Protein AF-A0A495QP85-F1 (afdb_monomer_lite)

InterPro domains:
  IPR039428 NADH-ubiquinone oxidoreductase chain 4L/Mnh complex subunit C1-like [PF00420] (8-105)
  IPR050601 CPA3 antiporter subunit C [PTHR34583] (6-107)

pLDDT: mean 89.74, std 9.47, range [50.34, 98.38]

Organism: NCBI:txid1120940

Sequence (118 aa):
MNEPALVLVVLVAVLFAAGFDLLMERSLIRVVVGFMLLGHGANLVLLLAGGAAGTSPILGEGEGRSADPLPQAMALTAIVITFGVTAFLLALAYRSRVLLGEDEVMDDVEDRRICEDR

Radius of gyration: 20.31 Å; chains: 1; bounding box: 68×27×48 Å

Structure (mmCIF, N/CA/C/O backbone):
data_AF-A0A495QP85-F1
#
_entry.id   AF-A0A495QP85-F1
#
loop_
_atom_site.group_PDB
_atom_site.id
_atom_site.type_symbol
_atom_site.label_atom_id
_atom_site.label_alt_id
_atom_site.label_comp_id
_atom_site.label_asym_id
_atom_site.label_entity_id
_atom_site.label_seq_id
_atom_site.pdbx_PDB_ins_code
_atom_site.Cartn_x
_atom_site.Cartn_y
_atom_site.Cartn_z
_atom_site.occupancy
_atom_site.B_iso_or_equiv
_atom_site.auth_seq_id
_atom_site.auth_comp_id
_atom_site.auth_asym_id
_atom_site.auth_atom_id
_atom_site.pdbx_PDB_model_num
ATOM 1 N N . MET A 1 1 ? 5.311 -10.512 -25.127 1.00 50.34 1 MET A N 1
ATOM 2 C CA . MET A 1 1 ? 5.127 -10.283 -23.679 1.00 50.34 1 MET A CA 1
ATOM 3 C C . MET A 1 1 ? 5.917 -11.367 -22.975 1.00 50.34 1 MET A C 1
ATOM 5 O O . MET A 1 1 ? 5.578 -12.525 -23.155 1.00 50.34 1 MET A O 1
ATOM 9 N N . ASN A 1 2 ? 7.022 -11.031 -22.307 1.00 59.78 2 ASN A N 1
ATOM 10 C CA . ASN A 1 2 ? 7.796 -12.030 -21.565 1.00 59.78 2 ASN A CA 1
ATOM 11 C C . ASN A 1 2 ? 6.887 -12.663 -20.499 1.00 59.78 2 ASN A C 1
ATOM 13 O O . ASN A 1 2 ? 6.250 -11.928 -19.749 1.00 59.78 2 ASN A O 1
ATOM 17 N N . GLU A 1 3 ? 6.843 -13.992 -20.414 1.00 59.91 3 GLU A N 1
ATOM 18 C CA . GLU A 1 3 ? 6.076 -14.736 -19.401 1.00 59.91 3 GLU A CA 1
ATOM 19 C C . GLU A 1 3 ? 6.193 -14.193 -17.957 1.00 59.91 3 GLU A C 1
ATOM 21 O O . GLU A 1 3 ? 5.154 -14.084 -17.300 1.00 59.91 3 GLU A O 1
ATOM 26 N N . PRO A 1 4 ? 7.368 -13.739 -17.454 1.00 65.69 4 PRO A N 1
ATOM 27 C CA . PRO A 1 4 ? 7.459 -13.151 -16.111 1.00 65.69 4 PRO A CA 1
ATOM 28 C C . PRO A 1 4 ? 6.608 -11.886 -15.912 1.00 65.69 4 PRO A C 1
ATOM 30 O O . PRO A 1 4 ? 6.149 -11.629 -14.802 1.00 65.69 4 PRO A O 1
ATOM 33 N N . ALA A 1 5 ? 6.344 -11.110 -16.967 1.00 80.62 5 ALA A N 1
ATOM 34 C CA . ALA A 1 5 ? 5.499 -9.922 -16.863 1.00 80.62 5 ALA A CA 1
ATOM 35 C C . ALA A 1 5 ? 4.017 -10.286 -16.672 1.00 80.62 5 ALA A C 1
ATOM 37 O O . ALA A 1 5 ? 3.303 -9.580 -15.967 1.00 80.62 5 ALA A O 1
ATOM 38 N N . LEU A 1 6 ? 3.555 -11.401 -17.253 1.00 89.31 6 LEU A N 1
ATOM 39 C CA . LEU A 1 6 ? 2.167 -11.846 -17.104 1.00 89.31 6 LEU A CA 1
ATOM 40 C C . LEU A 1 6 ? 1.872 -12.250 -15.653 1.00 89.31 6 LEU A C 1
ATOM 42 O O . LEU A 1 6 ? 0.850 -11.850 -15.103 1.00 89.31 6 LEU A O 1
ATOM 46 N N . VAL A 1 7 ? 2.790 -12.988 -15.021 1.00 92.06 7 VAL A N 1
ATOM 47 C CA . VAL A 1 7 ? 2.657 -13.408 -13.616 1.00 92.06 7 VAL A CA 1
ATOM 48 C C . VAL A 1 7 ? 2.538 -12.194 -12.694 1.00 92.06 7 VAL A C 1
ATOM 50 O O . VAL A 1 7 ? 1.663 -12.164 -11.834 1.00 92.06 7 VAL A O 1
ATOM 53 N N . LEU A 1 8 ? 3.365 -11.165 -12.906 1.00 92.81 8 LEU A N 1
ATOM 54 C CA . LEU A 1 8 ? 3.302 -9.924 -12.131 1.00 92.81 8 LEU A CA 1
ATOM 55 C C . LEU A 1 8 ? 1.986 -9.166 -12.345 1.00 92.81 8 LEU A C 1
ATOM 57 O O . LEU A 1 8 ? 1.416 -8.670 -11.379 1.00 92.81 8 LEU A O 1
ATOM 61 N N . VAL A 1 9 ? 1.473 -9.104 -13.577 1.00 94.25 9 VAL A N 1
ATOM 62 C CA . VAL A 1 9 ? 0.177 -8.464 -13.868 1.00 94.25 9 VAL A CA 1
ATOM 63 C C . VAL A 1 9 ? -0.974 -9.200 -13.178 1.00 94.25 9 VAL A C 1
ATOM 65 O O . VAL A 1 9 ? -1.837 -8.562 -12.577 1.00 94.25 9 VAL A O 1
ATOM 68 N N . VAL A 1 10 ? -0.977 -10.536 -13.210 1.00 96.25 10 VAL A N 1
ATOM 69 C CA . VAL A 1 10 ? -1.977 -11.343 -12.493 1.00 96.25 10 VAL A CA 1
ATOM 70 C C . VAL A 1 10 ? -1.858 -11.134 -10.984 1.00 96.25 10 VAL A C 1
ATOM 72 O O . VAL A 1 10 ? -2.870 -10.943 -10.315 1.00 96.25 10 VAL A O 1
ATOM 75 N N . LEU A 1 11 ? -0.636 -11.103 -10.446 1.00 96.44 11 LEU A N 1
ATOM 76 C CA . LEU A 1 11 ? -0.399 -10.844 -9.027 1.00 96.44 11 LEU A CA 1
ATOM 77 C C . LEU A 1 11 ? -0.923 -9.465 -8.608 1.00 96.44 11 LEU A C 1
ATOM 79 O O . LEU A 1 11 ? -1.592 -9.359 -7.585 1.00 96.44 11 LEU A O 1
ATOM 83 N N . VAL A 1 12 ? -0.684 -8.426 -9.414 1.00 97.19 12 VAL A N 1
ATOM 84 C CA . VAL A 1 12 ? -1.256 -7.088 -9.201 1.00 97.19 12 VAL A CA 1
ATOM 85 C C . VAL A 1 12 ? -2.781 -7.161 -9.164 1.00 97.19 12 VAL A C 1
ATOM 87 O O . VAL A 1 12 ? -3.380 -6.661 -8.217 1.00 97.19 12 VAL A O 1
ATOM 90 N N . ALA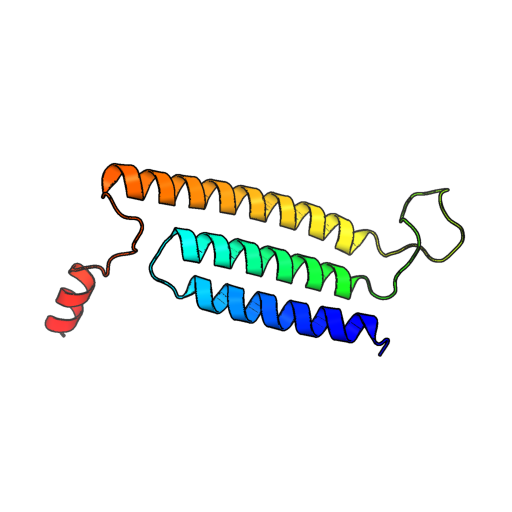 A 1 13 ? -3.417 -7.816 -10.139 1.00 97.50 13 ALA A N 1
ATOM 91 C CA . ALA A 1 13 ? -4.873 -7.938 -10.175 1.00 97.50 13 ALA A CA 1
ATOM 92 C C . ALA A 1 13 ? -5.433 -8.624 -8.916 1.00 97.50 13 ALA A C 1
ATOM 94 O O . ALA A 1 13 ? -6.409 -8.144 -8.345 1.00 97.50 13 ALA A O 1
ATOM 95 N N . VAL A 1 14 ? -4.787 -9.696 -8.444 1.00 98.25 14 VAL A N 1
ATOM 96 C CA . VAL A 1 14 ? -5.179 -10.405 -7.215 1.00 98.25 14 VAL A CA 1
ATOM 97 C C . VAL A 1 14 ? -4.995 -9.527 -5.976 1.00 98.25 14 VAL A C 1
ATOM 99 O O . VAL A 1 14 ? -5.896 -9.467 -5.144 1.00 98.25 14 VAL A O 1
ATOM 102 N N . LEU A 1 15 ? -3.868 -8.817 -5.856 1.00 98.25 15 LEU A N 1
ATOM 103 C CA . LEU A 1 15 ? -3.607 -7.920 -4.725 1.00 98.25 15 LEU A CA 1
ATOM 104 C C . LEU A 1 15 ? -4.608 -6.766 -4.666 1.00 98.25 15 LEU A C 1
ATOM 106 O O . LEU A 1 15 ? -5.087 -6.440 -3.584 1.00 98.25 15 LEU A O 1
ATOM 110 N N . PHE A 1 16 ? -4.949 -6.173 -5.812 1.00 98.31 16 PHE A N 1
ATOM 111 C CA . PHE A 1 16 ? -5.965 -5.125 -5.869 1.00 98.31 16 PHE A CA 1
ATOM 112 C C . PHE A 1 16 ? -7.365 -5.669 -5.579 1.00 98.31 16 PHE A C 1
ATOM 114 O O . PHE A 1 16 ? -8.089 -5.051 -4.808 1.00 98.31 16 PHE A O 1
ATOM 121 N N . ALA A 1 17 ? -7.739 -6.824 -6.136 1.00 98.31 17 ALA A N 1
ATOM 122 C CA . ALA A 1 17 ? -9.040 -7.438 -5.876 1.00 98.31 17 ALA A CA 1
ATOM 123 C C . ALA A 1 17 ? -9.222 -7.776 -4.389 1.00 98.31 17 ALA A C 1
ATOM 125 O O . ALA A 1 17 ? -10.207 -7.356 -3.790 1.00 98.31 17 ALA A O 1
ATOM 126 N N . ALA A 1 18 ? -8.250 -8.462 -3.780 1.00 98.38 18 ALA A N 1
ATOM 127 C CA . ALA A 1 18 ? -8.278 -8.780 -2.354 1.00 98.38 18 ALA A CA 1
ATOM 128 C C . ALA A 1 18 ? -8.182 -7.517 -1.484 1.00 98.38 18 ALA A C 1
ATOM 130 O O . ALA A 1 18 ? -8.887 -7.391 -0.492 1.00 98.38 18 ALA A O 1
ATOM 131 N N . GLY A 1 19 ? -7.336 -6.556 -1.865 1.00 97.75 19 GLY A N 1
ATOM 132 C CA . GLY A 1 19 ? -7.182 -5.298 -1.140 1.00 97.75 19 GLY A CA 1
ATOM 133 C C . GLY A 1 19 ? -8.471 -4.483 -1.092 1.00 97.75 19 GLY A C 1
ATOM 134 O O . GLY A 1 19 ? -8.829 -3.987 -0.028 1.00 97.75 19 GLY A O 1
ATOM 135 N N . PHE A 1 20 ? -9.190 -4.386 -2.215 1.00 98.19 20 PHE A N 1
ATOM 136 C CA . PHE A 1 20 ? -10.507 -3.757 -2.247 1.00 98.19 20 PHE A CA 1
ATOM 137 C C . PHE A 1 20 ? -11.542 -4.572 -1.472 1.00 98.19 20 PHE A C 1
ATOM 139 O O . PHE A 1 20 ? -12.238 -3.986 -0.658 1.00 98.19 20 PHE A O 1
ATOM 146 N N . ASP A 1 21 ? -11.615 -5.894 -1.648 1.00 98.12 21 ASP A N 1
ATOM 147 C CA . ASP A 1 21 ? -12.546 -6.748 -0.892 1.00 98.12 21 ASP A CA 1
ATOM 148 C C . ASP A 1 21 ? -12.439 -6.518 0.628 1.00 98.12 21 ASP A C 1
ATOM 150 O O . ASP A 1 21 ? -13.434 -6.208 1.280 1.00 98.12 21 ASP A O 1
ATOM 154 N N . LEU A 1 22 ? -11.213 -6.509 1.162 1.00 97.38 22 LEU A N 1
ATOM 155 C CA . LEU A 1 22 ? -10.939 -6.220 2.573 1.00 97.38 22 LEU A CA 1
ATOM 156 C C . LEU A 1 22 ? -11.260 -4.771 2.977 1.00 97.38 22 LEU A C 1
ATOM 158 O O . LEU A 1 22 ? -11.610 -4.511 4.128 1.00 97.38 22 LEU A O 1
ATOM 162 N N . LEU A 1 23 ? -11.133 -3.814 2.054 1.00 95.88 23 LEU A N 1
ATOM 163 C CA . LEU A 1 23 ? -11.451 -2.406 2.306 1.00 95.88 23 LEU A CA 1
ATOM 164 C C . LEU A 1 23 ? -12.957 -2.180 2.503 1.00 95.88 23 LEU A C 1
ATOM 166 O O . LEU A 1 23 ? -13.348 -1.236 3.185 1.00 95.88 23 LEU A O 1
ATOM 170 N N . MET A 1 24 ? -13.792 -3.041 1.918 1.00 96.06 24 MET A N 1
ATOM 171 C CA . MET A 1 24 ? -15.243 -3.021 2.096 1.00 96.06 24 MET A CA 1
ATOM 172 C C . MET A 1 24 ? -15.712 -3.720 3.386 1.00 96.06 24 MET A C 1
ATOM 174 O O . MET A 1 24 ? -16.907 -3.705 3.686 1.00 96.06 24 MET A O 1
ATOM 178 N N . GLU A 1 25 ? -14.814 -4.325 4.168 1.00 95.12 25 GLU A N 1
ATOM 179 C CA . GLU A 1 25 ? -15.177 -4.983 5.424 1.00 95.12 25 GLU A CA 1
ATOM 180 C C . GLU A 1 25 ? -15.343 -3.987 6.584 1.00 95.12 25 GLU A C 1
ATOM 182 O O . GLU A 1 25 ? -14.730 -2.923 6.628 1.00 95.12 25 GLU A O 1
ATOM 187 N N . ARG A 1 26 ? -16.164 -4.352 7.578 1.00 91.38 26 ARG A N 1
ATOM 188 C CA . ARG A 1 26 ? -16.467 -3.484 8.731 1.00 91.38 26 ARG A CA 1
ATOM 189 C C . ARG A 1 26 ? -15.356 -3.413 9.781 1.00 91.38 26 ARG A C 1
ATOM 191 O O . ARG A 1 26 ? -15.311 -2.455 10.544 1.00 91.38 26 ARG A O 1
ATOM 198 N N . SER A 1 27 ? -14.477 -4.412 9.872 1.00 93.38 27 SER A N 1
ATOM 199 C CA . SER A 1 27 ? -13.405 -4.406 10.881 1.00 93.38 27 SER A CA 1
ATOM 200 C C . SER A 1 27 ? -12.246 -3.518 10.440 1.00 93.38 27 SER A C 1
ATOM 202 O O . SER A 1 27 ? -11.684 -3.706 9.360 1.00 93.38 27 SER A O 1
ATOM 204 N N . LEU A 1 28 ? -11.802 -2.623 11.322 1.00 93.06 28 LEU A N 1
ATOM 205 C CA . LEU A 1 28 ? -10.656 -1.752 11.064 1.00 93.06 28 LEU A CA 1
ATOM 206 C C . LEU A 1 28 ? -9.371 -2.537 10.779 1.00 93.06 28 LEU A C 1
ATOM 208 O O . LEU A 1 28 ? -8.566 -2.107 9.959 1.00 93.06 28 LEU A O 1
ATOM 212 N N . ILE A 1 29 ? -9.167 -3.700 11.407 1.00 94.50 29 ILE A N 1
ATOM 213 C CA . ILE A 1 29 ? -7.991 -4.540 11.131 1.00 94.50 29 ILE A CA 1
ATOM 214 C C . ILE A 1 29 ? -8.033 -5.091 9.704 1.00 94.50 29 ILE A C 1
ATOM 216 O O . ILE A 1 29 ? -7.008 -5.108 9.024 1.00 94.50 29 ILE A O 1
ATOM 220 N N . ARG A 1 30 ? -9.213 -5.500 9.229 1.00 95.81 30 ARG A N 1
ATOM 221 C CA . ARG A 1 30 ? -9.403 -5.957 7.846 1.00 95.81 30 ARG A CA 1
ATOM 222 C C . ARG A 1 30 ? -9.131 -4.825 6.854 1.00 95.81 30 ARG A C 1
ATOM 224 O O . ARG A 1 30 ? -8.328 -5.006 5.943 1.00 95.81 30 ARG A O 1
ATOM 231 N N . VAL A 1 31 ? -9.648 -3.627 7.129 1.00 95.69 31 VAL A N 1
ATOM 232 C CA . VAL A 1 31 ? -9.362 -2.403 6.358 1.00 95.69 31 VAL A CA 1
ATOM 233 C C . VAL A 1 31 ? -7.861 -2.091 6.311 1.00 95.69 31 VAL A C 1
ATOM 235 O O . VAL A 1 31 ? -7.323 -1.801 5.243 1.00 95.69 31 VAL A O 1
ATOM 238 N N . VAL A 1 32 ? -7.151 -2.199 7.441 1.00 96.50 32 VAL A N 1
ATOM 239 C CA . VAL A 1 32 ? -5.689 -2.015 7.512 1.00 96.50 32 VAL A CA 1
ATOM 240 C C . VAL A 1 32 ? -4.957 -3.001 6.601 1.00 96.50 32 VAL A C 1
ATOM 242 O O . VAL A 1 32 ? -4.069 -2.599 5.848 1.00 96.50 32 VAL A O 1
ATOM 245 N N . VAL A 1 33 ? -5.323 -4.283 6.646 1.00 97.19 33 VAL A N 1
ATOM 246 C CA . VAL A 1 33 ? -4.722 -5.306 5.778 1.00 97.19 33 VAL A CA 1
ATOM 247 C C . VAL A 1 33 ? -5.055 -5.030 4.307 1.00 97.19 33 VAL A C 1
ATOM 249 O O . VAL A 1 33 ? -4.171 -5.147 3.460 1.00 97.19 33 VAL A O 1
ATOM 252 N N . GLY A 1 34 ? -6.272 -4.571 4.000 1.00 96.81 34 GLY A N 1
ATOM 253 C CA . GLY A 1 34 ? -6.656 -4.112 2.662 1.00 96.81 34 GLY A CA 1
ATOM 254 C C . GLY A 1 34 ? -5.741 -2.999 2.139 1.00 96.81 34 GLY A C 1
ATOM 255 O O . GLY A 1 34 ? -5.191 -3.111 1.042 1.00 96.81 34 GLY A O 1
ATOM 256 N N . PHE A 1 35 ? -5.469 -1.977 2.958 1.00 96.56 35 PHE A N 1
ATOM 257 C CA . PHE A 1 35 ? -4.508 -0.915 2.631 1.00 96.56 35 PHE A CA 1
ATOM 258 C C . PHE A 1 35 ? -3.087 -1.443 2.388 1.00 96.56 35 PHE A C 1
ATOM 260 O O . PHE A 1 35 ? -2.427 -0.988 1.451 1.00 96.56 35 PHE A O 1
ATOM 267 N N . MET A 1 36 ? -2.614 -2.411 3.183 1.00 97.44 36 MET A N 1
ATOM 268 C CA . MET A 1 36 ? -1.304 -3.037 2.956 1.00 97.44 36 MET A CA 1
ATOM 269 C C . MET A 1 36 ? -1.254 -3.761 1.601 1.00 97.44 36 MET A C 1
ATOM 271 O O . MET A 1 36 ? -0.298 -3.580 0.845 1.00 97.44 36 MET A O 1
ATOM 275 N N . LEU A 1 37 ? -2.287 -4.542 1.259 1.00 98.00 37 LEU A N 1
ATOM 276 C CA . LEU A 1 37 ? -2.371 -5.258 -0.021 1.00 98.00 37 LEU A CA 1
ATOM 277 C C . LEU A 1 37 ? -2.385 -4.295 -1.215 1.00 98.00 37 LEU A C 1
ATOM 279 O O . LEU A 1 37 ? -1.626 -4.493 -2.167 1.00 98.00 37 LEU A O 1
ATOM 283 N N . LEU A 1 38 ? -3.177 -3.220 -1.138 1.00 97.88 38 LEU A N 1
ATOM 284 C CA . LEU A 1 38 ? -3.203 -2.165 -2.156 1.00 97.88 38 LEU A CA 1
ATOM 285 C C . LEU A 1 38 ? -1.840 -1.475 -2.290 1.00 97.88 38 LEU A C 1
ATOM 287 O O . LEU A 1 38 ? -1.372 -1.253 -3.407 1.00 97.88 38 LEU A O 1
ATOM 291 N N . GLY A 1 39 ? -1.164 -1.193 -1.173 1.00 97.38 39 GLY A N 1
ATOM 292 C CA . GLY A 1 39 ? 0.186 -0.630 -1.167 1.00 97.38 39 GLY A CA 1
ATOM 293 C C . GLY A 1 39 ? 1.208 -1.541 -1.855 1.00 97.38 39 GLY A C 1
ATOM 294 O O . GLY A 1 39 ? 2.006 -1.076 -2.672 1.00 97.38 39 GLY A O 1
ATOM 295 N N . HIS A 1 40 ? 1.168 -2.850 -1.597 1.00 97.62 40 HIS A N 1
ATOM 296 C CA . HIS A 1 40 ? 2.016 -3.818 -2.298 1.00 97.62 40 HIS A CA 1
ATOM 297 C C . HIS A 1 40 ? 1.692 -3.891 -3.796 1.00 97.62 40 HIS A C 1
ATOM 299 O O . HIS A 1 40 ? 2.610 -3.852 -4.618 1.00 97.62 40 HIS A O 1
ATOM 305 N N . GLY A 1 41 ? 0.407 -3.918 -4.164 1.00 97.19 41 GLY A N 1
ATOM 306 C CA . GLY A 1 41 ? -0.034 -3.881 -5.559 1.00 97.19 41 GLY A CA 1
ATOM 307 C C . GLY A 1 41 ? 0.458 -2.632 -6.295 1.00 97.19 41 GLY A C 1
ATOM 308 O O . GLY A 1 41 ? 1.008 -2.738 -7.390 1.00 97.19 41 GLY A O 1
ATOM 309 N N . ALA A 1 42 ? 0.337 -1.453 -5.681 1.00 96.94 42 ALA A N 1
ATOM 310 C CA . ALA A 1 42 ? 0.806 -0.190 -6.249 1.00 96.94 42 ALA A CA 1
ATOM 311 C C . ALA A 1 42 ? 2.330 -0.174 -6.470 1.00 96.94 42 ALA A C 1
ATOM 313 O O . ALA A 1 42 ? 2.799 0.277 -7.515 1.00 96.94 42 ALA A O 1
ATOM 314 N N . ASN A 1 43 ? 3.109 -0.726 -5.534 1.00 96.69 43 ASN A N 1
ATOM 315 C CA . ASN A 1 43 ? 4.558 -0.865 -5.702 1.00 96.69 43 ASN A CA 1
ATOM 316 C C . ASN A 1 43 ? 4.926 -1.794 -6.870 1.00 96.69 43 ASN A C 1
ATOM 318 O O . ASN A 1 43 ? 5.854 -1.498 -7.623 1.00 96.69 43 ASN A O 1
ATOM 322 N N . LEU A 1 44 ? 4.181 -2.885 -7.075 1.00 95.06 44 LEU A N 1
ATOM 323 C CA . LEU A 1 44 ? 4.377 -3.757 -8.237 1.00 95.06 44 LEU A CA 1
ATOM 324 C C . LEU A 1 44 ? 3.990 -3.073 -9.557 1.00 95.06 44 LEU A C 1
ATOM 326 O O . LEU A 1 44 ? 4.654 -3.292 -10.568 1.00 95.06 44 LEU A O 1
ATOM 330 N N . VAL A 1 45 ? 2.967 -2.214 -9.562 1.00 95.19 45 VAL A N 1
ATOM 331 C CA . VAL A 1 45 ? 2.625 -1.391 -10.736 1.00 95.19 45 VAL A CA 1
ATOM 332 C C . VAL A 1 45 ? 3.771 -0.440 -11.089 1.00 95.19 45 VAL A C 1
ATOM 334 O O . VAL A 1 45 ? 4.133 -0.340 -12.261 1.00 95.19 45 VAL A O 1
ATOM 337 N N . LEU A 1 46 ? 4.391 0.208 -10.096 1.00 94.56 46 LEU A N 1
ATOM 338 C CA . LEU A 1 46 ? 5.582 1.038 -10.319 1.00 94.56 46 LEU A CA 1
ATOM 339 C C . LEU A 1 46 ? 6.749 0.213 -10.875 1.00 94.56 46 LEU A C 1
ATOM 341 O O . LEU A 1 46 ? 7.407 0.641 -11.820 1.00 94.56 46 LEU A O 1
ATOM 345 N N . LEU A 1 47 ? 6.971 -0.994 -10.350 1.00 92.12 47 LEU A N 1
ATOM 346 C CA . LEU A 1 47 ? 7.995 -1.899 -10.873 1.00 92.12 47 LEU A CA 1
ATOM 347 C C . LEU A 1 47 ? 7.750 -2.244 -12.351 1.00 92.12 47 LEU A C 1
ATOM 349 O O . LEU A 1 47 ? 8.674 -2.173 -13.158 1.00 92.12 47 LEU A O 1
ATOM 353 N N . LEU A 1 48 ? 6.507 -2.568 -12.720 1.00 92.06 48 LEU A N 1
ATOM 354 C CA . LEU A 1 48 ? 6.123 -2.851 -14.106 1.00 92.06 48 LEU A CA 1
ATOM 355 C C . LEU A 1 48 ? 6.302 -1.633 -15.025 1.00 92.06 48 LEU A C 1
ATOM 357 O O . LEU A 1 48 ? 6.683 -1.797 -16.185 1.00 92.06 48 LEU A O 1
ATOM 361 N N . ALA A 1 49 ? 6.081 -0.418 -14.512 1.00 91.12 49 ALA A N 1
ATOM 362 C CA . ALA A 1 49 ? 6.306 0.820 -15.256 1.00 91.12 49 ALA A CA 1
ATOM 363 C C . ALA A 1 49 ? 7.790 1.047 -15.610 1.00 91.12 49 ALA A C 1
ATOM 365 O O . ALA A 1 49 ? 8.078 1.674 -16.627 1.00 91.12 49 ALA A O 1
ATOM 366 N N . GLY A 1 50 ? 8.727 0.490 -14.830 1.00 87.19 50 GLY A N 1
ATOM 367 C CA . GLY A 1 50 ? 10.171 0.530 -15.111 1.00 87.19 50 GLY A CA 1
ATOM 368 C C . GLY A 1 50 ? 10.626 -0.329 -16.297 1.00 87.19 50 GLY A C 1
ATOM 369 O O . GLY A 1 50 ? 11.769 -0.217 -16.741 1.00 87.19 50 GLY A O 1
ATOM 370 N N . GLY A 1 51 ? 9.739 -1.156 -16.856 1.00 85.56 51 GLY A N 1
ATOM 371 C CA . GLY A 1 51 ? 9.993 -1.914 -18.075 1.00 85.56 51 GLY A CA 1
ATOM 372 C C . GLY A 1 51 ? 10.903 -3.129 -17.876 1.00 85.56 51 GLY A C 1
ATOM 373 O O . GLY A 1 51 ? 10.758 -3.895 -16.925 1.00 85.56 51 GLY A O 1
ATOM 374 N N . ALA A 1 52 ? 11.792 -3.376 -18.843 1.00 81.31 52 ALA A N 1
ATOM 375 C CA . ALA A 1 52 ? 12.644 -4.562 -18.844 1.00 81.31 52 ALA A CA 1
ATOM 376 C C . ALA A 1 52 ? 13.640 -4.554 -17.674 1.00 81.31 52 ALA A C 1
ATOM 378 O O . ALA A 1 52 ? 14.228 -3.518 -17.362 1.00 81.31 52 ALA A O 1
ATOM 379 N N . ALA A 1 53 ? 13.868 -5.732 -17.087 1.00 81.62 53 ALA A N 1
ATOM 380 C CA . ALA A 1 53 ? 14.875 -5.915 -16.052 1.00 81.62 53 ALA A CA 1
ATOM 381 C C . ALA A 1 53 ? 16.257 -5.484 -16.566 1.00 81.62 53 ALA A C 1
ATOM 383 O O . ALA A 1 53 ? 16.670 -5.860 -17.665 1.00 81.62 53 ALA A O 1
ATOM 384 N N . GLY A 1 54 ? 16.948 -4.688 -15.758 1.00 83.81 54 GLY A N 1
ATOM 385 C CA . GLY A 1 54 ? 18.288 -4.191 -16.032 1.00 83.81 54 GLY A CA 1
ATOM 386 C C . GLY A 1 54 ? 19.219 -4.419 -14.848 1.00 83.81 54 GLY A C 1
ATOM 387 O O . GLY A 1 54 ? 18.814 -4.960 -13.818 1.00 83.81 54 GLY A O 1
ATOM 388 N N . THR A 1 55 ? 20.470 -3.997 -14.992 1.00 86.38 55 THR A N 1
ATOM 389 C CA . THR A 1 55 ? 21.437 -3.965 -13.889 1.00 86.38 55 THR A CA 1
ATOM 390 C C . THR A 1 55 ? 21.060 -2.899 -12.858 1.00 86.38 55 THR A C 1
ATOM 392 O O . THR A 1 55 ? 20.225 -2.025 -13.116 1.00 86.38 55 THR A O 1
ATOM 395 N N . SER A 1 56 ? 21.666 -2.977 -11.670 1.00 86.62 56 SER A N 1
ATOM 396 C CA . SER A 1 56 ? 21.492 -1.961 -10.627 1.00 86.62 56 SER A CA 1
ATOM 397 C C . SER A 1 56 ? 21.782 -0.560 -11.190 1.00 86.62 56 SER A C 1
ATOM 399 O O . SER A 1 56 ? 22.782 -0.395 -11.894 1.00 86.62 56 SER A O 1
ATOM 401 N N . PRO A 1 57 ? 20.946 0.460 -10.923 1.00 85.75 57 PRO A N 1
ATOM 402 C CA . PRO A 1 57 ? 21.192 1.827 -11.374 1.00 85.75 57 PRO A CA 1
ATOM 403 C C . PRO A 1 57 ? 22.223 2.532 -10.477 1.00 85.75 57 PRO A C 1
ATOM 405 O O . PRO A 1 57 ? 21.964 3.598 -9.920 1.00 85.75 57 PRO A O 1
ATOM 408 N N . ILE A 1 58 ? 23.399 1.923 -10.320 1.00 87.31 58 ILE A N 1
ATOM 409 C CA . ILE A 1 58 ? 24.528 2.468 -9.566 1.00 87.31 58 ILE A CA 1
ATOM 410 C C . ILE A 1 58 ? 25.637 2.811 -10.560 1.00 87.31 58 ILE A C 1
ATOM 412 O O . ILE A 1 58 ? 26.063 1.985 -11.365 1.00 87.31 58 ILE A O 1
ATOM 416 N N . LEU A 1 59 ? 26.100 4.061 -10.518 1.00 84.44 59 LEU A N 1
ATOM 417 C CA . LEU A 1 59 ? 27.165 4.541 -11.396 1.00 84.44 59 LEU A CA 1
ATOM 418 C C . LEU A 1 59 ? 28.448 3.734 -11.167 1.00 84.44 59 LEU A C 1
ATOM 420 O O . LEU A 1 59 ? 28.987 3.720 -10.064 1.00 84.44 59 LEU A O 1
ATOM 424 N N . GLY A 1 60 ? 28.950 3.105 -12.230 1.00 79.44 60 GLY A N 1
ATOM 425 C CA . GLY A 1 60 ? 30.183 2.317 -12.190 1.00 79.44 60 GLY A CA 1
ATOM 426 C C . GLY A 1 60 ? 30.009 0.863 -11.743 1.00 79.44 60 GLY A C 1
ATOM 427 O O . GLY A 1 60 ? 30.999 0.137 -11.733 1.00 79.44 60 GLY A O 1
ATOM 428 N N . GLU A 1 61 ? 28.787 0.415 -11.432 1.00 76.00 61 GLU A N 1
ATOM 429 C CA . GLU A 1 61 ? 28.498 -0.984 -11.106 1.00 76.00 61 GLU A CA 1
ATOM 430 C C . GLU A 1 61 ? 27.618 -1.651 -12.176 1.00 76.00 61 GLU A C 1
ATOM 432 O O . GLU A 1 61 ? 26.534 -1.176 -12.510 1.00 76.00 61 GLU A O 1
ATOM 437 N N . GLY A 1 62 ? 28.070 -2.806 -12.674 1.00 69.00 62 GLY A N 1
ATOM 438 C CA . GLY A 1 62 ? 27.312 -3.674 -13.579 1.00 69.00 62 GLY A CA 1
ATOM 439 C C . GLY A 1 62 ? 27.613 -3.469 -15.067 1.00 69.00 62 GLY A C 1
ATOM 440 O O . GLY A 1 62 ? 27.669 -2.353 -15.576 1.00 69.00 62 GLY A O 1
ATOM 441 N N . GLU A 1 63 ? 27.765 -4.579 -15.788 1.00 74.31 63 GLU A N 1
ATOM 442 C CA . GLU A 1 63 ? 27.835 -4.586 -17.250 1.00 74.31 63 GLU A CA 1
ATOM 443 C C . GLU A 1 63 ? 26.420 -4.755 -17.822 1.00 74.31 63 GLU A C 1
ATOM 445 O O . GLU A 1 63 ? 25.754 -5.756 -17.560 1.00 74.31 63 GLU A O 1
ATOM 450 N N . GLY A 1 64 ? 25.935 -3.780 -18.596 1.00 78.62 64 GLY A N 1
ATOM 451 C CA . GLY A 1 64 ? 24.651 -3.875 -19.297 1.00 78.62 64 GLY A CA 1
ATOM 452 C C . GLY A 1 64 ? 23.757 -2.645 -19.154 1.00 78.62 64 GLY A C 1
ATOM 453 O O . GLY A 1 64 ? 24.176 -1.582 -18.705 1.00 78.62 64 GLY A O 1
ATOM 454 N N . ARG A 1 65 ? 22.501 -2.783 -19.588 1.00 82.94 65 ARG A N 1
ATOM 455 C CA . ARG A 1 65 ? 21.485 -1.729 -19.483 1.00 82.94 65 ARG A CA 1
ATOM 456 C C . ARG A 1 65 ? 20.972 -1.656 -18.043 1.00 82.94 65 ARG A C 1
ATOM 458 O O . ARG A 1 65 ? 20.359 -2.616 -17.579 1.00 82.94 65 ARG A O 1
ATOM 465 N N . SER A 1 66 ? 21.171 -0.522 -17.375 1.00 86.31 66 SER A N 1
ATOM 466 C CA . SER A 1 66 ? 20.609 -0.269 -16.042 1.00 86.31 66 SER A CA 1
ATOM 467 C C . SER A 1 66 ? 19.082 -0.200 -16.067 1.00 86.31 66 SER A C 1
ATOM 469 O O . SER A 1 66 ? 18.478 0.237 -17.052 1.00 86.31 66 SER A O 1
ATOM 471 N N . ALA A 1 67 ? 18.463 -0.633 -14.971 1.00 88.69 67 ALA A N 1
ATOM 472 C CA . ALA A 1 67 ? 17.041 -0.426 -14.723 1.00 88.69 67 ALA A CA 1
ATOM 473 C C . ALA A 1 67 ? 16.729 1.072 -14.546 1.00 88.69 67 ALA A C 1
ATOM 475 O O . ALA A 1 67 ? 17.598 1.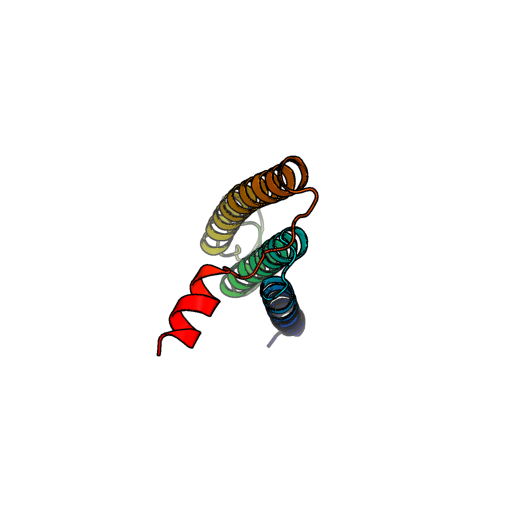844 -14.144 1.00 88.69 67 ALA A O 1
ATOM 476 N N . ASP A 1 68 ? 15.490 1.484 -14.828 1.00 90.06 68 ASP A N 1
ATOM 477 C CA . ASP A 1 68 ? 15.070 2.874 -14.625 1.00 90.06 68 ASP A CA 1
ATOM 478 C C . ASP A 1 68 ? 15.053 3.212 -13.115 1.00 90.06 68 ASP A C 1
ATOM 480 O O . ASP A 1 68 ? 14.323 2.561 -12.355 1.00 90.06 68 ASP A O 1
ATOM 484 N N . PRO A 1 69 ? 15.850 4.194 -12.646 1.00 91.62 69 PRO A N 1
ATOM 485 C CA . PRO A 1 69 ? 15.884 4.573 -11.236 1.00 91.62 69 PRO A CA 1
ATOM 486 C C . PRO A 1 69 ? 14.627 5.325 -10.778 1.00 91.62 69 PRO A C 1
ATOM 488 O O . PRO A 1 69 ? 14.350 5.372 -9.577 1.00 91.62 69 PRO A O 1
ATOM 491 N N . LEU A 1 70 ? 13.855 5.922 -11.692 1.00 93.12 70 LEU A N 1
ATOM 492 C CA . LEU A 1 70 ? 12.728 6.781 -11.329 1.00 93.12 70 LEU A CA 1
ATOM 493 C C . LEU A 1 70 ? 11.592 5.993 -10.651 1.00 93.12 70 LEU 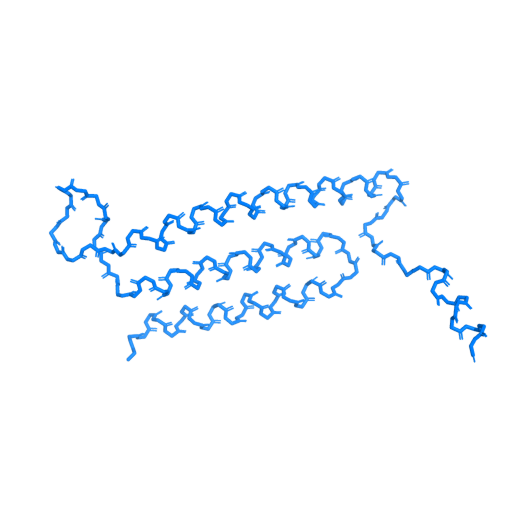A C 1
ATOM 495 O O . LEU A 1 70 ? 11.212 6.369 -9.536 1.00 93.12 70 LEU A O 1
ATOM 499 N N . PRO A 1 71 ? 11.089 4.870 -11.207 1.00 93.69 71 PRO A N 1
ATOM 500 C CA . PRO A 1 71 ? 10.071 4.072 -10.527 1.00 93.69 71 PRO A CA 1
ATOM 501 C C . PRO A 1 71 ? 10.554 3.469 -9.203 1.00 93.69 71 PRO A C 1
ATOM 503 O O . PRO A 1 71 ? 9.755 3.304 -8.283 1.00 93.69 71 PRO A O 1
ATOM 506 N N . GLN A 1 72 ? 11.855 3.192 -9.065 1.00 92.31 72 GLN A N 1
ATOM 507 C CA . GLN A 1 72 ? 12.439 2.673 -7.823 1.00 92.31 72 GLN A CA 1
ATOM 508 C C . GLN A 1 72 ? 12.407 3.717 -6.698 1.00 92.31 72 GLN A C 1
ATOM 510 O O . GLN A 1 72 ? 11.989 3.415 -5.579 1.00 92.31 72 GLN A O 1
ATOM 515 N N . ALA A 1 73 ? 12.785 4.964 -6.997 1.00 95.12 73 ALA A N 1
ATOM 516 C CA . ALA A 1 73 ? 12.706 6.068 -6.041 1.00 95.12 73 ALA A CA 1
ATOM 517 C C . ALA A 1 73 ? 11.252 6.377 -5.637 1.00 95.12 73 ALA A C 1
ATOM 519 O O . ALA A 1 73 ? 10.956 6.619 -4.460 1.00 95.12 73 ALA A O 1
ATOM 520 N N . MET A 1 74 ? 10.325 6.319 -6.601 1.00 96.56 74 MET A N 1
ATOM 521 C CA . MET A 1 74 ? 8.892 6.464 -6.334 1.00 96.56 74 MET A CA 1
ATOM 522 C C . MET A 1 74 ? 8.358 5.338 -5.442 1.00 96.56 74 MET A C 1
ATOM 524 O O . MET A 1 74 ? 7.620 5.621 -4.500 1.00 96.56 74 MET A O 1
ATOM 528 N N . ALA A 1 75 ? 8.762 4.088 -5.686 1.00 95.62 75 ALA A N 1
ATOM 529 C CA . ALA A 1 75 ? 8.360 2.945 -4.869 1.00 95.62 75 ALA A CA 1
ATOM 530 C C . ALA A 1 75 ? 8.841 3.091 -3.418 1.00 95.62 75 ALA A C 1
ATOM 532 O O . ALA A 1 75 ? 8.053 2.931 -2.490 1.00 95.62 75 ALA A O 1
ATOM 533 N N . LEU A 1 76 ? 10.095 3.502 -3.194 1.00 96.12 76 LEU A N 1
ATOM 534 C CA . LEU A 1 76 ? 10.602 3.742 -1.837 1.00 96.12 76 LEU A CA 1
ATOM 535 C C . LEU A 1 76 ? 9.780 4.810 -1.095 1.00 96.12 76 LEU A C 1
ATOM 537 O O . LEU A 1 76 ? 9.461 4.646 0.082 1.00 96.12 76 LEU A O 1
ATOM 541 N N . THR A 1 77 ? 9.378 5.871 -1.796 1.00 97.25 77 THR A N 1
ATOM 542 C CA . THR A 1 77 ? 8.520 6.924 -1.231 1.00 97.25 77 THR A CA 1
ATOM 543 C C . THR A 1 77 ? 7.121 6.390 -0.912 1.00 97.25 77 THR A C 1
ATOM 545 O O . THR A 1 77 ? 6.592 6.637 0.174 1.00 97.25 77 THR A O 1
ATOM 548 N N . ALA A 1 78 ? 6.532 5.611 -1.822 1.00 97.00 78 ALA A N 1
ATOM 549 C CA . ALA A 1 78 ? 5.232 4.977 -1.622 1.00 97.00 78 ALA A CA 1
ATOM 550 C C . ALA A 1 78 ? 5.238 4.008 -0.427 1.00 97.00 78 ALA A C 1
ATOM 552 O O . ALA A 1 78 ? 4.282 3.992 0.351 1.00 97.00 78 ALA A O 1
ATOM 553 N N . ILE A 1 79 ? 6.319 3.243 -0.232 1.00 96.88 79 ILE A N 1
ATOM 554 C CA . ILE A 1 79 ? 6.500 2.345 0.918 1.00 96.88 79 ILE A CA 1
ATOM 555 C C . ILE A 1 79 ? 6.455 3.131 2.232 1.00 96.88 79 ILE A C 1
ATOM 557 O O . ILE A 1 79 ? 5.727 2.745 3.145 1.00 96.88 79 ILE A O 1
ATOM 561 N N . VAL A 1 80 ? 7.176 4.252 2.326 1.00 97.88 80 VAL A N 1
ATOM 562 C CA . VAL A 1 80 ? 7.217 5.065 3.555 1.00 97.88 80 VAL A CA 1
ATOM 563 C C . VAL A 1 80 ? 5.859 5.707 3.855 1.00 97.88 80 VAL A C 1
ATOM 565 O O . VAL A 1 80 ? 5.420 5.693 5.005 1.00 97.88 80 VAL A O 1
ATOM 568 N N . ILE A 1 81 ? 5.154 6.214 2.837 1.00 97.12 81 ILE A N 1
ATOM 569 C CA . ILE A 1 81 ? 3.794 6.757 3.001 1.00 97.12 81 ILE A CA 1
ATOM 570 C C . ILE A 1 81 ? 2.836 5.661 3.478 1.00 97.12 81 ILE A C 1
ATOM 572 O O . ILE A 1 81 ? 2.112 5.855 4.455 1.00 97.12 81 ILE A O 1
ATOM 576 N N . THR A 1 82 ? 2.866 4.493 2.828 1.00 96.81 82 THR A N 1
ATOM 577 C CA . THR A 1 82 ? 2.023 3.346 3.193 1.00 96.81 82 THR A CA 1
ATOM 578 C C . THR A 1 82 ? 2.299 2.913 4.628 1.00 96.81 82 THR A C 1
ATOM 580 O O . THR A 1 82 ? 1.359 2.689 5.385 1.00 96.81 82 THR A O 1
ATOM 583 N N . PHE A 1 83 ? 3.568 2.861 5.038 1.00 97.25 83 PHE A N 1
ATOM 584 C CA . PHE A 1 83 ? 3.952 2.563 6.415 1.00 97.25 83 PHE A CA 1
ATOM 585 C C . PHE A 1 83 ? 3.375 3.581 7.408 1.00 97.25 83 PHE A C 1
ATOM 587 O O . PHE A 1 83 ? 2.772 3.181 8.401 1.00 97.25 83 PHE A O 1
ATOM 594 N N . GLY A 1 84 ? 3.494 4.883 7.128 1.00 97.88 84 GLY A N 1
ATOM 595 C CA . GLY A 1 84 ? 2.951 5.939 7.988 1.00 97.88 84 GLY A CA 1
ATOM 596 C C . GLY A 1 84 ? 1.429 5.860 8.145 1.00 97.88 84 GLY A C 1
ATOM 597 O O . GLY A 1 84 ? 0.922 5.885 9.267 1.00 97.88 84 GLY A O 1
ATOM 598 N N . VAL A 1 85 ? 0.702 5.691 7.037 1.00 96.62 85 VAL A N 1
ATOM 599 C CA . VAL A 1 85 ? -0.762 5.513 7.046 1.00 96.62 85 VAL A CA 1
ATOM 600 C C . VAL A 1 85 ? -1.148 4.242 7.799 1.00 96.62 85 VAL A C 1
ATOM 602 O O . VAL A 1 85 ? -2.040 4.270 8.641 1.00 96.62 85 VAL A O 1
ATOM 605 N N . THR A 1 86 ? -0.442 3.139 7.563 1.00 96.56 86 THR A N 1
ATOM 606 C CA . THR A 1 86 ? -0.694 1.854 8.227 1.00 96.56 86 THR A CA 1
ATOM 607 C C . THR A 1 86 ? -0.479 1.945 9.735 1.00 96.56 86 THR A C 1
ATOM 609 O O . THR A 1 86 ? -1.328 1.500 10.50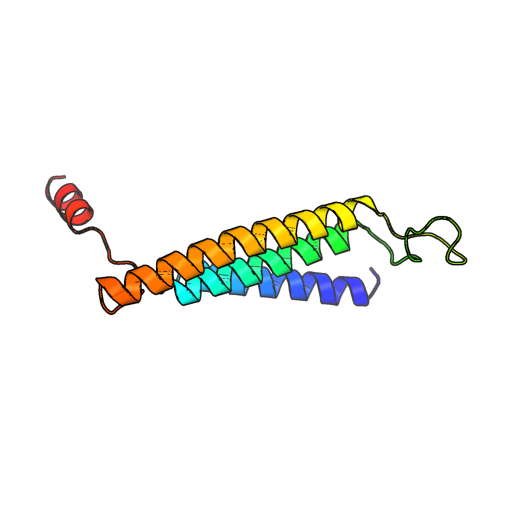3 1.00 96.56 86 THR A O 1
ATOM 612 N N . ALA A 1 87 ? 0.622 2.557 10.181 1.00 97.62 87 ALA A N 1
ATOM 613 C CA . ALA A 1 87 ? 0.902 2.762 11.599 1.00 97.62 87 ALA A CA 1
ATOM 614 C C . ALA A 1 87 ? -0.176 3.628 12.267 1.00 97.62 87 ALA A C 1
ATOM 616 O O . ALA A 1 87 ? -0.623 3.323 13.373 1.00 97.62 87 ALA A O 1
ATOM 617 N N . PHE A 1 88 ? -0.635 4.674 11.575 1.00 96.94 88 PHE A N 1
ATOM 618 C CA . PHE A 1 88 ? -1.724 5.521 12.048 1.00 96.94 88 PHE A CA 1
ATOM 619 C C . PHE A 1 88 ? -3.052 4.757 12.161 1.00 96.94 88 PHE A C 1
ATOM 621 O O . PHE A 1 88 ? -3.697 4.808 13.208 1.00 96.94 88 PHE A O 1
ATOM 628 N N . LEU A 1 89 ? -3.443 4.002 11.132 1.00 95.31 89 LEU A N 1
ATOM 629 C CA . LEU A 1 89 ? -4.665 3.195 11.156 1.00 95.31 89 LEU A CA 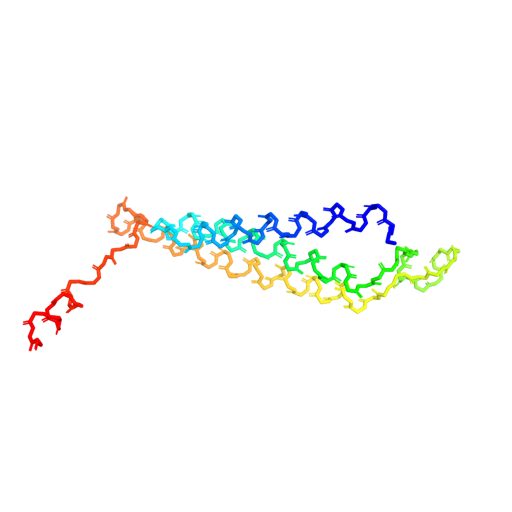1
ATOM 630 C C . LEU A 1 89 ? -4.609 2.100 12.233 1.00 95.31 89 LEU A C 1
ATOM 632 O O . LEU A 1 89 ? -5.595 1.885 12.932 1.00 95.31 89 LEU A O 1
ATOM 636 N N . LEU A 1 90 ? -3.453 1.460 12.433 1.00 96.06 90 LEU A N 1
ATOM 637 C CA . LEU A 1 90 ? -3.245 0.509 13.530 1.00 96.06 90 LEU A CA 1
ATOM 638 C C . LEU A 1 90 ? -3.396 1.176 14.900 1.00 96.06 90 LEU A C 1
ATOM 640 O O . LEU A 1 90 ? -4.026 0.605 15.789 1.00 96.06 90 LEU A O 1
ATOM 644 N N . ALA A 1 91 ? -2.869 2.390 15.078 1.00 96.12 91 ALA A N 1
ATOM 645 C CA . ALA A 1 91 ? -3.048 3.148 16.313 1.00 96.12 91 ALA A CA 1
ATOM 646 C C . ALA A 1 91 ? -4.527 3.492 16.565 1.00 96.12 91 ALA A C 1
ATOM 648 O O . ALA A 1 91 ? -4.984 3.419 17.707 1.00 96.12 91 ALA A O 1
ATOM 649 N N . LEU A 1 92 ? -5.291 3.819 15.515 1.00 94.25 92 LEU A N 1
ATOM 650 C CA . LEU A 1 92 ? -6.738 4.029 15.610 1.00 94.25 92 LEU A CA 1
ATOM 651 C C . LEU A 1 92 ? -7.489 2.740 15.948 1.00 94.25 92 LEU A C 1
ATOM 653 O O . LEU A 1 92 ? -8.316 2.759 16.856 1.00 94.25 92 LEU A O 1
ATOM 657 N N . ALA A 1 93 ? -7.179 1.626 15.285 1.00 92.31 93 ALA A N 1
ATOM 658 C CA . ALA A 1 93 ? -7.788 0.328 15.572 1.00 92.31 93 ALA A CA 1
ATOM 659 C C . ALA A 1 93 ? -7.517 -0.104 17.022 1.00 92.31 93 ALA A C 1
ATOM 661 O O . ALA A 1 93 ? -8.434 -0.497 17.743 1.00 92.31 93 ALA A O 1
ATOM 662 N N . TYR A 1 94 ? -6.275 0.059 17.489 1.00 93.94 94 TYR A N 1
ATOM 663 C CA . TYR A 1 94 ? -5.906 -0.182 18.881 1.00 93.94 94 TYR A CA 1
ATOM 664 C C . TYR A 1 94 ? -6.691 0.721 19.839 1.00 93.94 94 TYR A C 1
ATOM 666 O O . TYR A 1 94 ? -7.263 0.247 20.819 1.00 93.94 94 TYR A O 1
ATOM 674 N N . ARG A 1 95 ? -6.774 2.022 19.546 1.00 93.56 95 ARG A N 1
ATOM 675 C CA . ARG A 1 95 ? -7.526 2.970 20.372 1.00 93.56 95 ARG A CA 1
ATOM 676 C C . ARG A 1 95 ? -9.023 2.648 20.404 1.00 93.56 95 ARG A C 1
ATOM 678 O O . ARG A 1 95 ? -9.617 2.744 21.473 1.00 93.56 95 ARG A O 1
ATOM 685 N N . SER A 1 96 ? -9.611 2.244 19.278 1.00 91.44 96 SER A N 1
ATOM 686 C CA . SER A 1 96 ? -11.004 1.790 19.189 1.00 91.44 96 SER A CA 1
ATOM 687 C C . SER A 1 96 ? -11.240 0.598 20.106 1.00 91.44 96 SER A C 1
ATOM 689 O O . SER A 1 96 ? -12.110 0.659 20.969 1.00 91.44 96 SER A O 1
ATOM 691 N N . ARG A 1 97 ? -10.389 -0.433 20.019 1.00 90.31 97 ARG A N 1
ATOM 692 C CA . ARG A 1 97 ? -10.462 -1.610 20.898 1.00 90.31 97 ARG A CA 1
ATOM 693 C C . ARG A 1 97 ? -10.397 -1.240 22.375 1.00 90.31 97 ARG A C 1
ATOM 695 O O . ARG A 1 97 ? -11.152 -1.787 23.168 1.00 90.31 97 ARG A O 1
ATOM 702 N N . VAL A 1 98 ? -9.514 -0.314 22.748 1.00 92.00 98 VAL A N 1
ATOM 703 C CA . VAL A 1 98 ? -9.359 0.120 24.145 1.00 92.00 98 VAL A CA 1
ATOM 704 C C . VAL A 1 98 ? -10.580 0.897 24.650 1.00 92.00 98 VAL A C 1
ATOM 706 O O . VAL A 1 98 ? -10.938 0.753 25.815 1.00 92.00 98 VAL A O 1
ATOM 709 N N . LEU A 1 99 ? -11.210 1.724 23.810 1.00 90.50 99 LEU A N 1
ATOM 710 C CA . LEU A 1 99 ? -12.318 2.596 24.222 1.00 90.50 99 LEU A CA 1
ATOM 711 C C . LEU A 1 99 ? -13.700 1.940 24.102 1.00 90.50 99 LEU A C 1
ATOM 713 O O . LEU A 1 99 ? -14.556 2.183 24.947 1.00 90.50 99 LEU A O 1
ATOM 717 N N . LEU A 1 100 ? -13.916 1.147 23.053 1.00 87.75 100 LEU A N 1
ATOM 718 C CA . LEU A 1 100 ? -15.213 0.576 22.679 1.00 87.75 100 LEU A CA 1
ATOM 719 C C . LEU A 1 100 ? -15.276 -0.944 22.907 1.00 87.75 100 LEU A C 1
ATOM 721 O O . LEU A 1 100 ? -16.351 -1.523 22.868 1.00 87.75 100 LEU A O 1
ATOM 725 N N . GLY A 1 101 ? -14.139 -1.611 23.143 1.00 86.56 101 GLY A N 1
ATOM 726 C CA . GLY A 1 101 ? -14.046 -3.077 23.231 1.00 86.56 101 GLY A CA 1
ATOM 727 C C . GLY A 1 101 ? -13.990 -3.784 21.868 1.00 86.56 101 GLY A C 1
ATOM 728 O O . GLY A 1 101 ? -13.592 -4.949 21.778 1.00 86.56 101 GLY A O 1
ATOM 729 N N . GLU A 1 102 ? -14.298 -3.070 20.787 1.00 85.69 102 GLU A N 1
ATOM 730 C CA . GLU A 1 102 ? -14.350 -3.579 19.419 1.00 85.69 102 GLU A CA 1
ATOM 731 C C . GLU A 1 102 ? -13.660 -2.646 18.412 1.00 85.69 102 GLU A C 1
ATOM 733 O O . GLU A 1 102 ? -13.301 -1.503 18.708 1.00 85.69 102 GLU A O 1
ATOM 738 N N . ASP A 1 103 ? -13.390 -3.180 17.224 1.00 85.88 103 ASP A N 1
ATOM 739 C CA . ASP A 1 103 ? -12.805 -2.456 16.090 1.00 85.88 103 ASP A CA 1
ATOM 740 C C . ASP A 1 103 ? -13.732 -2.445 14.874 1.00 85.88 103 ASP A C 1
ATOM 742 O O . ASP A 1 103 ? -13.274 -2.243 13.750 1.00 85.88 103 ASP A O 1
ATOM 746 N N . GLU A 1 104 ? -15.019 -2.702 15.091 1.00 87.50 104 GLU A N 1
ATOM 747 C CA . GLU A 1 104 ? -16.015 -2.711 14.034 1.00 87.50 104 GLU A CA 1
ATOM 748 C C . GLU A 1 104 ? -16.548 -1.293 13.806 1.00 87.50 104 GLU A C 1
ATOM 750 O O . GLU A 1 104 ? -16.876 -0.565 14.745 1.00 87.50 104 GL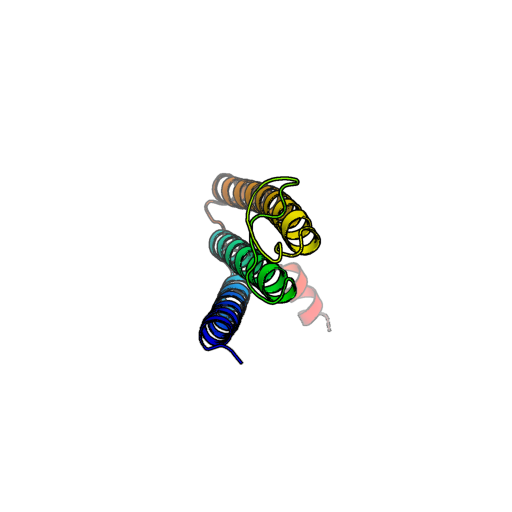U A O 1
ATOM 755 N N . VAL A 1 105 ? -16.600 -0.876 12.542 1.00 84.50 105 VAL A N 1
ATOM 756 C CA . VAL A 1 105 ? -17.167 0.414 12.153 1.00 84.50 105 VAL A CA 1
ATOM 757 C C . VAL A 1 105 ? -18.692 0.309 12.201 1.00 84.50 105 VAL A C 1
ATOM 759 O O . VAL A 1 105 ? -19.318 -0.418 11.422 1.00 84.50 105 VAL A O 1
ATOM 762 N N . MET A 1 106 ? -19.275 1.034 13.154 1.00 79.31 106 MET A N 1
ATOM 763 C CA . MET A 1 106 ? -20.716 1.111 13.384 1.00 79.31 106 MET A CA 1
ATOM 764 C C . MET A 1 106 ? -21.406 1.985 12.331 1.00 79.31 106 MET A C 1
ATOM 766 O O . MET A 1 106 ? -20.845 2.986 11.887 1.00 79.31 106 MET A O 1
ATOM 770 N N . ASP A 1 107 ? -22.646 1.634 11.985 1.00 81.25 107 ASP A N 1
ATOM 771 C CA . ASP A 1 107 ? -23.517 2.533 11.220 1.00 81.25 107 ASP A CA 1
ATOM 772 C C . ASP A 1 107 ? -23.906 3.731 12.100 1.00 81.25 107 ASP A C 1
ATOM 774 O O . ASP A 1 107 ? -24.216 3.558 13.284 1.00 81.25 107 ASP A O 1
ATOM 778 N N . ASP A 1 108 ? -23.936 4.934 11.526 1.00 81.75 108 ASP A N 1
ATOM 779 C CA . ASP A 1 108 ? -24.397 6.117 12.249 1.00 81.75 108 ASP A CA 1
ATOM 780 C C . ASP A 1 108 ? -25.915 6.027 12.494 1.00 81.75 108 ASP A C 1
ATOM 782 O O . ASP A 1 108 ? -26.716 5.792 11.585 1.00 81.75 108 ASP A O 1
ATOM 786 N N . VAL A 1 109 ? -26.332 6.189 13.751 1.00 80.12 109 VAL A N 1
ATOM 787 C CA . VAL A 1 109 ? -27.753 6.204 14.128 1.00 80.12 109 VAL A CA 1
ATOM 788 C C . VAL A 1 109 ? -28.463 7.454 13.613 1.00 80.12 109 VAL A C 1
ATOM 790 O O . VAL A 1 109 ? -29.675 7.416 13.399 1.00 80.12 109 VAL A O 1
ATOM 793 N N . GLU A 1 110 ? -27.727 8.544 13.396 1.00 80.69 110 GLU A N 1
ATOM 794 C CA . GLU A 1 110 ? -28.267 9.798 12.878 1.00 80.69 110 GLU A CA 1
ATOM 795 C C . GLU A 1 110 ? -28.637 9.668 11.391 1.00 80.69 110 GLU A C 1
ATOM 797 O O . GLU A 1 110 ? -29.677 10.176 10.970 1.00 80.69 110 GLU A O 1
ATOM 802 N N . ASP A 1 111 ? -27.885 8.872 10.618 1.00 82.25 111 ASP A N 1
ATOM 803 C CA . ASP A 1 111 ? -28.197 8.582 9.209 1.00 82.25 111 ASP A CA 1
ATOM 804 C C . ASP A 1 111 ? -29.569 7.909 9.045 1.00 82.25 111 ASP A C 1
ATOM 806 O O . ASP A 1 111 ? -30.287 8.154 8.069 1.00 82.25 111 ASP A O 1
ATOM 810 N N . ARG A 1 112 ? -29.972 7.084 10.021 1.00 80.06 112 ARG A N 1
ATOM 811 C CA . ARG A 1 112 ? -31.294 6.439 10.020 1.00 80.06 112 ARG A CA 1
ATOM 812 C C . ARG A 1 112 ? -32.421 7.450 10.229 1.00 80.06 112 ARG A C 1
ATOM 814 O O . ARG A 1 112 ? -33.435 7.356 9.547 1.00 80.06 112 ARG A O 1
ATOM 821 N N . ARG A 1 113 ? -32.223 8.442 11.104 1.00 79.44 113 ARG A N 1
ATOM 822 C CA . ARG A 1 113 ? -33.224 9.485 11.397 1.00 79.44 113 ARG A CA 1
ATOM 823 C C . ARG A 1 113 ? -33.499 10.372 10.186 1.00 79.44 113 ARG A C 1
ATOM 825 O O . ARG A 1 113 ? -34.652 10.633 9.867 1.00 79.44 113 ARG A O 1
ATOM 832 N N . ILE A 1 114 ? -32.453 10.759 9.454 1.00 83.56 114 ILE A N 1
ATOM 833 C CA . ILE A 1 114 ? -32.582 11.592 8.245 1.00 83.56 114 ILE A CA 1
ATOM 834 C C . ILE A 1 114 ? -33.364 10.867 7.133 1.00 83.56 114 ILE A C 1
ATOM 836 O O . ILE A 1 114 ? -34.059 11.515 6.350 1.00 83.56 114 ILE A O 1
ATOM 840 N N . CYS A 1 115 ? -33.259 9.536 7.041 1.00 80.12 115 CYS A N 1
ATOM 841 C CA . CYS A 1 115 ? -34.022 8.747 6.069 1.00 80.12 115 CYS A CA 1
ATOM 842 C C . CYS A 1 115 ? -35.491 8.550 6.471 1.00 80.12 115 CYS A C 1
ATOM 844 O O . CYS A 1 115 ? -36.328 8.416 5.585 1.00 80.12 115 CYS A O 1
ATOM 846 N N . GLU A 1 116 ? -35.799 8.512 7.770 1.00 77.50 116 GLU A N 1
ATOM 847 C CA . GLU A 1 116 ? -37.177 8.418 8.278 1.00 77.50 116 GLU A CA 1
ATOM 848 C C . GLU A 1 116 ? -37.943 9.746 8.151 1.00 77.50 116 GLU A C 1
ATOM 850 O O . GLU A 1 116 ? -39.155 9.732 7.941 1.00 77.50 116 GLU A O 1
ATOM 855 N N . ASP A 1 117 ? -37.244 10.884 8.219 1.00 72.50 117 ASP A N 1
ATOM 856 C CA . ASP A 1 117 ? -37.820 12.231 8.078 1.00 72.50 117 ASP A CA 1
ATOM 857 C C . ASP A 1 117 ? -38.085 12.660 6.614 1.00 72.50 117 ASP A C 1
ATOM 859 O O . ASP A 1 117 ? -38.516 13.793 6.367 1.00 72.50 117 ASP A O 1
ATOM 863 N N . ARG A 1 118 ? -37.829 11.788 5.628 1.00 59.09 118 ARG A N 1
ATOM 864 C CA . ARG A 1 118 ? -37.929 12.085 4.188 1.00 59.09 118 ARG A CA 1
ATOM 865 C C . ARG A 1 118 ? -39.042 11.308 3.493 1.00 59.09 118 ARG A C 1
ATOM 867 O O . ARG A 1 118 ? -39.694 11.926 2.620 1.00 59.09 118 ARG A O 1
#

Foldseek 3Di:
DPPVLVVLVVLLVVLQVCLVVLCPAFFLVSPLVSLVSNLVSVLSVLVVVQPDDWDDPDPPDDDTDHTDCPSVVVNVVSVVVSVVVSVVSVVVQVVCCVPVVGRGHDDDPVVVVVVVVD

Secondary structure (DSSP, 8-state):
--HHHHHHHHHHHHHHHHHHHHHTSSBHHHHHHHHHHHHHHHHHHHHHHT-S--B---TT--SSPBPPHHHHHHHHHHHHHHHHHHHHHHHHHHHHHHHHS--B-PPPHHHHHHHHT-